Protein AF-A0A2G6MMU9-F1 (afdb_monomer_lite)

pLDDT: mean 74.59, std 15.76, range [38.38, 95.88]

Structure (mmCIF, N/CA/C/O backbone):
data_AF-A0A2G6MMU9-F1
#
_entry.id   AF-A0A2G6MMU9-F1
#
loop_
_atom_site.group_PDB
_atom_site.id
_atom_site.type_symbol
_atom_site.label_atom_id
_atom_site.label_alt_id
_atom_site.label_comp_id
_atom_site.label_asym_id
_atom_site.label_entity_id
_atom_site.label_seq_id
_atom_site.pdbx_PDB_ins_code
_atom_site.Cartn_x
_atom_site.Cartn_y
_atom_site.Cartn_z
_atom_site.occupancy
_atom_site.B_iso_or_equiv
_atom_site.auth_seq_id
_atom_site.auth_comp_id
_atom_site.auth_asym_id
_atom_site.auth_atom_id
_atom_site.pdbx_PDB_model_num
ATOM 1 N N . MET A 1 1 ? -11.616 13.441 -11.050 1.00 44.03 1 MET A N 1
ATOM 2 C CA . MET A 1 1 ? -10.183 13.566 -10.715 1.00 44.03 1 MET A CA 1
ATOM 3 C C . MET A 1 1 ? -9.524 12.232 -11.010 1.00 44.03 1 MET A C 1
ATOM 5 O O . MET A 1 1 ? -10.097 11.215 -10.644 1.00 44.03 1 MET A O 1
ATOM 9 N N . ARG A 1 2 ? -8.428 12.221 -11.773 1.00 57.28 2 ARG A N 1
ATOM 10 C CA . ARG A 1 2 ? -7.744 10.996 -12.207 1.00 57.28 2 ARG A CA 1
ATOM 11 C C . ARG A 1 2 ? -6.463 10.886 -11.388 1.00 57.28 2 ARG A C 1
ATOM 13 O O . ARG A 1 2 ? -5.688 11.836 -11.378 1.00 57.28 2 ARG A O 1
ATOM 20 N N . GLU A 1 3 ? -6.308 9.797 -10.647 1.00 67.38 3 GLU A N 1
ATOM 21 C CA . GLU A 1 3 ? -5.126 9.569 -9.812 1.00 67.38 3 GLU A CA 1
ATOM 22 C C . GLU A 1 3 ? -3.852 9.412 -10.653 1.00 67.38 3 GLU A C 1
ATOM 24 O O . GLU A 1 3 ? -3.903 9.322 -11.883 1.0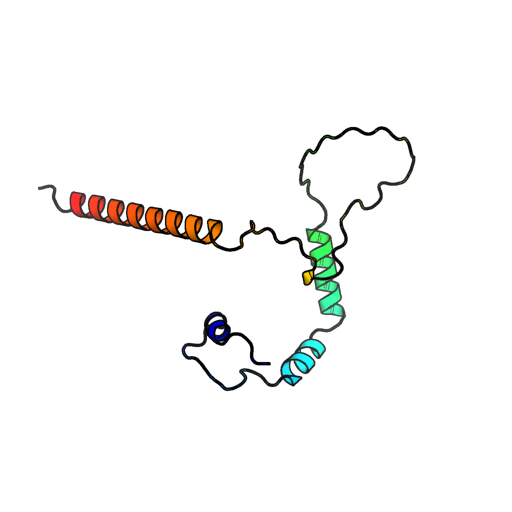0 67.38 3 GLU A O 1
ATOM 29 N N . ASN A 1 4 ? -2.703 9.394 -9.977 1.00 76.56 4 ASN A N 1
ATOM 30 C CA . ASN A 1 4 ? -1.395 9.330 -10.611 1.00 76.56 4 ASN A CA 1
ATOM 31 C C . ASN A 1 4 ? -1.263 8.073 -11.509 1.00 76.56 4 ASN A C 1
ATOM 33 O O . ASN A 1 4 ? -1.316 6.953 -10.991 1.00 76.56 4 ASN A O 1
ATOM 37 N N . PRO A 1 5 ? -1.052 8.222 -12.835 1.00 74.00 5 PRO A N 1
ATOM 38 C CA . PRO A 1 5 ? -1.029 7.105 -13.784 1.00 74.00 5 PRO A CA 1
ATOM 39 C C . PRO A 1 5 ? 0.044 6.045 -13.490 1.00 74.00 5 PRO A C 1
ATOM 41 O O . PRO A 1 5 ? -0.127 4.888 -13.874 1.00 74.00 5 PRO A O 1
ATOM 44 N N . TYR A 1 6 ? 1.116 6.396 -12.770 1.00 76.62 6 TYR A N 1
ATOM 45 C CA . TYR A 1 6 ? 2.191 5.460 -12.419 1.00 76.62 6 TYR A CA 1
ATOM 46 C C . TYR A 1 6 ? 1.777 4.381 -11.405 1.00 76.62 6 TYR A C 1
ATOM 48 O O . TYR A 1 6 ? 2.411 3.328 -11.344 1.00 76.62 6 TYR A O 1
ATOM 56 N N . LEU A 1 7 ? 0.697 4.589 -10.643 1.00 76.50 7 LEU A N 1
ATOM 57 C CA . LEU A 1 7 ? 0.237 3.629 -9.630 1.00 76.50 7 LEU A CA 1
ATOM 58 C C . LEU A 1 7 ? -0.216 2.291 -10.232 1.00 76.50 7 LEU A C 1
ATOM 60 O O . LEU A 1 7 ? -0.203 1.269 -9.551 1.00 76.50 7 LEU A O 1
ATOM 64 N N . GLN A 1 8 ? -0.544 2.259 -11.526 1.00 80.19 8 GLN A N 1
ATOM 65 C CA . GLN A 1 8 ? -0.921 1.022 -12.213 1.00 80.19 8 GLN A CA 1
ATOM 66 C C . GLN A 1 8 ? 0.218 -0.006 -12.265 1.00 80.19 8 GLN A C 1
ATOM 68 O O . GLN A 1 8 ? -0.040 -1.207 -12.228 1.00 80.19 8 GLN A O 1
ATOM 73 N N . TYR A 1 9 ? 1.476 0.441 -12.284 1.00 80.56 9 TYR A N 1
ATOM 74 C CA . TYR A 1 9 ? 2.627 -0.464 -12.281 1.00 80.56 9 TYR A CA 1
ATOM 75 C C . TYR A 1 9 ? 2.840 -1.134 -10.919 1.00 80.56 9 TYR A C 1
ATOM 77 O O . TYR A 1 9 ? 3.313 -2.267 -10.864 1.00 80.56 9 TYR A O 1
ATOM 85 N N . VAL A 1 10 ? 2.423 -0.488 -9.823 1.00 83.38 10 VAL A N 1
ATOM 86 C CA . VAL A 1 10 ? 2.451 -1.085 -8.473 1.00 83.38 10 VAL A CA 1
ATOM 87 C C . VAL A 1 10 ? 1.488 -2.271 -8.381 1.00 83.38 10 VAL A C 1
ATOM 89 O O . VAL A 1 10 ? 1.763 -3.243 -7.685 1.00 83.38 10 VAL A O 1
ATOM 92 N N . LEU A 1 11 ? 0.392 -2.233 -9.142 1.00 80.44 11 LEU A N 1
ATOM 93 C CA . LEU A 1 11 ? -0.574 -3.330 -9.243 1.00 80.44 11 LEU A CA 1
ATOM 94 C C . LEU A 1 11 ? -0.064 -4.512 -10.093 1.00 80.44 11 LEU A C 1
ATOM 96 O O . LEU A 1 11 ? -0.782 -5.495 -10.258 1.00 80.44 11 LEU A O 1
ATOM 100 N N . GLY A 1 12 ? 1.152 -4.431 -10.648 1.00 82.69 12 GLY A N 1
ATOM 101 C CA . GLY A 1 12 ? 1.750 -5.491 -11.464 1.00 82.69 12 GLY A CA 1
ATOM 102 C C . GLY A 1 12 ? 1.235 -5.547 -12.904 1.00 82.69 12 GLY A C 1
ATOM 103 O O . GLY A 1 12 ? 1.418 -6.557 -13.587 1.00 82.69 12 GLY A O 1
ATOM 104 N N . VAL A 1 13 ? 0.586 -4.484 -13.387 1.00 81.62 13 VAL A N 1
ATOM 105 C CA . VAL A 1 13 ? 0.144 -4.400 -14.783 1.00 81.62 13 VAL A CA 1
ATOM 106 C C . VAL A 1 13 ? 1.360 -4.152 -15.681 1.00 81.62 13 VAL A C 1
ATOM 108 O O . VAL A 1 13 ? 2.184 -3.285 -15.397 1.00 81.62 13 VAL A O 1
ATOM 111 N N . LYS A 1 14 ? 1.481 -4.924 -16.770 1.00 84.25 14 LYS A N 1
ATOM 112 C CA . LYS A 1 14 ? 2.623 -4.842 -17.702 1.00 84.25 14 LYS A CA 1
ATOM 113 C C . LYS A 1 14 ? 2.666 -3.534 -18.493 1.00 84.25 14 LYS A C 1
ATOM 115 O O . LYS A 1 14 ? 3.740 -3.105 -18.896 1.00 84.25 14 LYS A O 1
ATOM 120 N N . GLU A 1 15 ? 1.507 -2.924 -18.721 1.00 85.94 15 GLU A N 1
ATOM 121 C CA . GLU A 1 15 ? 1.342 -1.752 -19.577 1.00 85.94 15 GLU A CA 1
ATOM 122 C C . GLU A 1 15 ? 0.312 -0.793 -18.980 1.00 85.94 15 GLU A C 1
ATOM 124 O O . GLU A 1 15 ? -0.649 -1.208 -18.329 1.00 85.94 15 GLU A O 1
ATOM 129 N N . TYR A 1 16 ? 0.498 0.501 -19.229 1.00 84.06 16 TYR A N 1
ATOM 130 C CA . TYR A 1 16 ? -0.453 1.519 -18.805 1.00 84.06 16 TYR A CA 1
ATOM 131 C C . TYR A 1 16 ? -1.786 1.382 -19.551 1.00 84.06 16 TYR A C 1
ATOM 133 O O . TYR A 1 16 ? -1.824 1.331 -20.781 1.00 84.06 16 TYR A O 1
ATOM 141 N N . SER A 1 17 ? -2.896 1.398 -18.810 1.00 82.88 17 SER A N 1
ATOM 142 C CA . SER A 1 17 ? -4.242 1.359 -19.372 1.00 82.88 17 SER A CA 1
ATOM 143 C C . SER A 1 17 ? -5.100 2.523 -18.891 1.00 82.88 17 SER A C 1
ATOM 145 O O . SER A 1 17 ? -5.207 2.838 -17.710 1.00 82.88 17 SER A O 1
ATOM 147 N N . SER A 1 18 ? -5.790 3.155 -19.838 1.00 83.00 18 SER A N 1
ATOM 148 C CA . SER A 1 18 ? -6.758 4.224 -19.569 1.00 83.00 18 SER A CA 1
ATOM 149 C C . SER A 1 18 ? -8.065 3.690 -18.950 1.00 83.00 18 SER A C 1
ATOM 151 O O . SER A 1 18 ? -8.824 4.450 -18.342 1.00 83.00 18 SER A O 1
ATOM 153 N N . LYS A 1 19 ? -8.343 2.390 -19.113 1.00 83.25 19 LYS A N 1
ATOM 154 C CA . LYS A 1 19 ? -9.582 1.745 -18.668 1.00 83.25 19 LYS A CA 1
ATOM 155 C C . LYS A 1 19 ? -9.538 1.481 -17.162 1.00 83.25 19 LYS A C 1
ATOM 157 O O . LYS A 1 19 ? -8.520 1.049 -16.635 1.00 83.25 19 LYS A O 1
ATOM 162 N N . SER A 1 20 ? -10.663 1.701 -16.479 1.00 80.44 20 SER A N 1
ATOM 163 C CA . SER A 1 20 ? -10.776 1.366 -15.055 1.00 80.44 20 SER A CA 1
ATOM 164 C C . SER A 1 20 ? -10.617 -0.150 -14.847 1.00 80.44 20 SER A C 1
ATOM 166 O O . SER A 1 20 ? -11.314 -0.909 -15.530 1.00 80.44 20 SER A O 1
ATOM 168 N N . PRO A 1 21 ? -9.754 -0.608 -13.920 1.00 81.12 21 PRO A N 1
ATOM 169 C CA . PRO A 1 21 ? -9.526 -2.036 -13.678 1.00 81.12 21 PRO A CA 1
ATOM 170 C C . PRO A 1 21 ? -10.752 -2.746 -13.085 1.00 81.12 21 PRO A C 1
ATOM 172 O O . PRO A 1 21 ? -10.967 -3.928 -13.332 1.00 81.12 21 PRO A O 1
ATOM 175 N N . PHE A 1 22 ? -11.589 -2.024 -12.342 1.00 84.50 22 PHE A N 1
ATOM 176 C CA . PHE A 1 22 ? -12.851 -2.516 -11.792 1.00 84.50 22 PHE A CA 1
ATOM 177 C C . PHE A 1 22 ? -13.930 -1.434 -11.896 1.00 84.50 22 PHE A C 1
ATOM 179 O O . PHE A 1 22 ? -13.640 -0.243 -12.050 1.00 84.50 22 PHE A O 1
ATOM 186 N N . HIS A 1 23 ? -15.193 -1.844 -11.804 1.00 88.69 23 HIS A N 1
ATOM 187 C CA . HIS A 1 23 ? -16.301 -0.905 -11.681 1.00 88.69 23 HIS A CA 1
ATOM 188 C C . HIS A 1 23 ? -16.409 -0.436 -10.217 1.00 88.69 23 HIS A C 1
ATOM 190 O O . HIS A 1 23 ? -16.235 -1.256 -9.315 1.00 88.69 23 HIS A O 1
ATOM 196 N N . PRO A 1 24 ? -16.731 0.836 -9.920 1.00 84.44 24 PRO A N 1
ATOM 197 C CA . PRO A 1 24 ? -16.797 1.327 -8.536 1.00 84.44 24 PRO A CA 1
ATOM 198 C C . PRO A 1 24 ? -17.727 0.512 -7.619 1.00 84.44 24 PRO A C 1
ATOM 200 O O . PRO A 1 24 ? -17.451 0.319 -6.435 1.00 84.44 24 PRO A O 1
ATOM 203 N N . THR A 1 25 ? -18.809 -0.047 -8.170 1.00 90.56 25 THR A N 1
ATOM 204 C CA . THR A 1 25 ? -19.752 -0.899 -7.420 1.00 90.56 25 THR A CA 1
ATOM 205 C C . THR A 1 25 ? -19.167 -2.253 -7.002 1.00 90.56 25 THR A C 1
ATOM 207 O O . THR A 1 25 ? -19.709 -2.905 -6.103 1.00 90.56 25 THR A O 1
ATOM 210 N N . SER A 1 26 ? -18.047 -2.680 -7.595 1.00 88.12 26 SER A N 1
ATOM 211 C CA . SER A 1 26 ? -17.350 -3.911 -7.218 1.00 88.12 26 SER A CA 1
ATOM 212 C C . SER A 1 26 ? -16.843 -3.847 -5.777 1.00 88.12 26 SER A C 1
ATOM 214 O O . SER A 1 26 ? -16.978 -4.834 -5.055 1.00 88.12 26 SER A O 1
ATOM 216 N N . PHE A 1 27 ? -16.363 -2.689 -5.307 1.00 83.56 27 PHE A N 1
ATOM 217 C CA . PHE A 1 27 ? -15.943 -2.524 -3.911 1.00 83.56 27 PHE A CA 1
ATOM 218 C C . PHE A 1 27 ? -17.108 -2.535 -2.928 1.00 83.56 27 PHE A C 1
ATOM 220 O O . PHE A 1 27 ? -16.985 -3.088 -1.840 1.00 83.56 27 PHE A O 1
ATOM 227 N N . VAL A 1 28 ? -18.266 -1.993 -3.316 1.00 88.25 28 VAL A N 1
ATOM 228 C CA . VAL A 1 28 ? -19.482 -2.062 -2.490 1.00 88.25 28 VAL A CA 1
ATOM 229 C C . VAL A 1 28 ? -19.921 -3.515 -2.319 1.00 88.25 28 VAL A C 1
ATOM 231 O O . VAL A 1 28 ? -20.237 -3.946 -1.212 1.00 88.25 28 VAL A O 1
ATOM 234 N N . SER A 1 29 ? -19.896 -4.285 -3.407 1.00 87.00 29 SER A N 1
ATOM 235 C CA . SER A 1 29 ? -20.229 -5.713 -3.388 1.00 87.00 29 SER A CA 1
ATOM 236 C C . SER A 1 29 ? -19.204 -6.520 -2.590 1.00 87.00 29 SER A C 1
ATOM 238 O O . SER A 1 29 ? -19.578 -7.402 -1.826 1.00 87.00 29 SER A O 1
ATOM 240 N N . PHE A 1 30 ? -17.916 -6.188 -2.714 1.00 88.00 30 PHE A N 1
ATOM 241 C CA . PHE A 1 30 ? -16.854 -6.784 -1.908 1.00 88.00 30 PHE A CA 1
ATOM 242 C C . PHE A 1 30 ? -17.043 -6.499 -0.416 1.00 88.00 30 PHE A C 1
ATOM 244 O O . PHE A 1 30 ? -17.054 -7.438 0.370 1.00 88.00 30 PHE A O 1
ATOM 251 N N . ARG A 1 31 ? -17.297 -5.242 -0.030 1.00 86.75 31 ARG A N 1
ATOM 252 C CA . ARG A 1 31 ? -17.534 -4.859 1.369 1.00 86.75 31 ARG A CA 1
ATOM 253 C C . ARG A 1 31 ? -18.719 -5.604 1.977 1.00 86.75 31 ARG A C 1
ATOM 255 O O . ARG A 1 31 ? -18.651 -6.006 3.126 1.00 86.75 31 ARG A O 1
ATOM 262 N N . LYS A 1 32 ? -19.787 -5.826 1.205 1.00 86.62 32 LYS A N 1
ATOM 263 C CA . LYS A 1 32 ? -20.950 -6.608 1.658 1.00 86.62 32 LYS A CA 1
ATOM 264 C C . LYS A 1 32 ? -20.633 -8.086 1.914 1.00 86.62 32 LYS A C 1
ATOM 266 O O . LYS A 1 32 ? -21.341 -8.704 2.696 1.00 86.62 32 LYS A O 1
ATOM 271 N N . ARG A 1 33 ? -19.608 -8.650 1.261 1.00 89.38 33 ARG A N 1
ATOM 272 C CA . ARG A 1 33 ? -19.147 -10.030 1.503 1.00 89.38 33 ARG A CA 1
ATOM 273 C C . ARG A 1 33 ? -18.307 -10.159 2.772 1.00 89.38 33 ARG A C 1
ATOM 275 O O . ARG A 1 33 ? -18.170 -11.262 3.284 1.00 89.38 33 ARG A O 1
ATOM 282 N N . VAL A 1 34 ? -17.753 -9.055 3.269 1.00 87.69 34 VAL A N 1
ATOM 283 C CA . VAL A 1 34 ? -17.063 -9.020 4.557 1.00 87.69 34 VAL A CA 1
ATOM 284 C C . VAL A 1 34 ? -18.126 -8.854 5.645 1.00 87.69 34 VAL A C 1
ATOM 286 O O . VAL A 1 34 ? -18.582 -7.746 5.932 1.00 87.69 34 VAL A O 1
ATOM 289 N N . SER A 1 35 ? -18.578 -9.982 6.190 1.00 87.19 35 SER A N 1
ATOM 290 C CA . SER A 1 35 ? -19.577 -10.029 7.261 1.00 87.19 35 SER A CA 1
ATOM 291 C C . SER A 1 35 ? -19.068 -9.370 8.543 1.00 87.19 35 SER A C 1
ATOM 293 O O . SER A 1 35 ? -17.863 -9.269 8.774 1.00 87.19 35 SER A O 1
ATOM 295 N N . ARG A 1 36 ? -20.000 -8.964 9.414 1.00 86.25 36 ARG A N 1
ATOM 296 C CA . ARG A 1 36 ? -19.666 -8.406 10.736 1.00 86.25 36 ARG A CA 1
ATOM 297 C C . ARG A 1 36 ? -18.824 -9.367 11.569 1.00 86.25 36 ARG A C 1
ATOM 299 O O . ARG A 1 36 ? -17.921 -8.908 12.252 1.00 86.25 36 ARG A O 1
ATOM 306 N N . ASP A 1 37 ? -19.073 -10.665 11.441 1.00 90.38 37 ASP A N 1
ATOM 307 C CA . ASP A 1 37 ? -18.351 -11.703 12.182 1.00 90.38 37 ASP A CA 1
ATOM 308 C C . ASP A 1 37 ? -16.86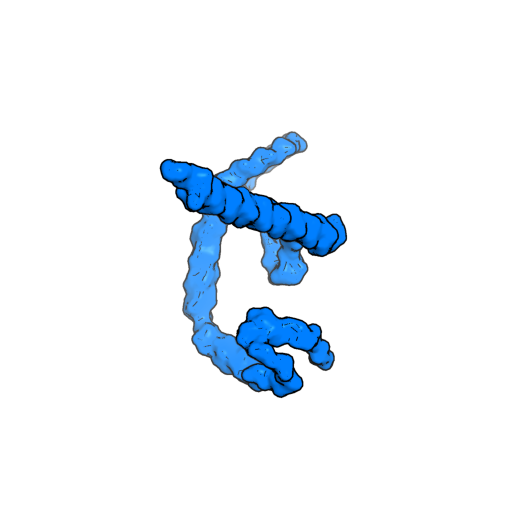7 -11.741 11.797 1.00 90.38 37 ASP A C 1
ATOM 310 O O . ASP A 1 37 ? -16.009 -11.759 12.670 1.00 90.38 37 ASP A O 1
ATOM 314 N N . ILE A 1 38 ? -16.558 -11.624 10.498 1.00 89.38 38 ILE A N 1
ATOM 315 C CA . ILE A 1 38 ? -15.176 -11.557 9.990 1.00 89.38 38 ILE A CA 1
ATOM 316 C C . ILE A 1 38 ? -14.478 -10.295 10.512 1.00 89.38 38 ILE A C 1
ATOM 318 O O . ILE A 1 38 ? -13.307 -10.325 10.876 1.00 89.38 38 ILE A O 1
ATOM 322 N N . ILE A 1 39 ? -15.194 -9.168 10.558 1.00 87.69 39 ILE A N 1
ATOM 323 C CA . ILE A 1 39 ? -14.649 -7.907 11.083 1.00 87.69 39 ILE A CA 1
ATOM 324 C C . ILE A 1 39 ? -14.373 -8.026 12.584 1.00 87.69 39 ILE A C 1
ATOM 326 O O . ILE A 1 39 ? -13.330 -7.572 13.046 1.00 87.69 39 ILE A O 1
ATOM 330 N N . ALA A 1 40 ? -15.290 -8.636 13.336 1.00 90.31 40 ALA A N 1
ATOM 331 C CA . ALA A 1 40 ? -15.128 -8.861 14.765 1.00 90.31 40 ALA A CA 1
ATOM 332 C C . ALA A 1 40 ? -13.933 -9.781 15.050 1.00 90.31 40 ALA A C 1
ATOM 334 O O . ALA A 1 40 ? -13.093 -9.434 15.872 1.00 90.31 40 ALA A O 1
ATOM 335 N N . GLU A 1 41 ? -13.796 -10.883 14.309 1.00 93.94 41 GLU A N 1
ATOM 336 C CA . GLU A 1 41 ? -12.656 -11.802 14.413 1.00 93.94 41 GLU A CA 1
ATOM 337 C C . GLU A 1 41 ? -11.317 -11.091 14.161 1.00 93.94 41 GLU A C 1
ATOM 339 O O . GLU A 1 41 ? -10.371 -11.250 14.930 1.00 93.94 41 GLU A O 1
ATOM 344 N N . ILE A 1 42 ? -11.242 -10.253 13.120 1.00 90.56 42 ILE A N 1
ATOM 345 C CA . ILE A 1 42 ? -10.037 -9.468 12.819 1.00 90.56 42 ILE A CA 1
ATOM 346 C C . ILE A 1 42 ? -9.731 -8.475 13.946 1.00 90.56 42 ILE A C 1
ATOM 348 O O . ILE A 1 42 ? -8.574 -8.353 14.347 1.00 90.56 42 ILE A O 1
ATOM 352 N N . ASN A 1 43 ? -10.742 -7.774 14.465 1.00 88.25 43 ASN A N 1
ATOM 353 C CA . ASN A 1 43 ? -10.556 -6.816 15.555 1.00 88.25 43 ASN A CA 1
ATOM 354 C C . ASN A 1 43 ? -10.046 -7.499 16.831 1.00 88.25 43 ASN A C 1
ATOM 356 O O . ASN A 1 43 ? -9.122 -6.984 17.456 1.00 88.25 43 ASN A O 1
ATOM 360 N N . GLU A 1 44 ? -10.587 -8.669 17.178 1.00 91.44 44 GLU A N 1
ATOM 361 C CA . GLU A 1 44 ? -10.111 -9.475 18.309 1.00 91.44 44 GLU A CA 1
ATOM 362 C C . GLU A 1 44 ? -8.673 -9.962 18.092 1.00 91.44 44 GLU A C 1
ATOM 364 O O . GLU A 1 44 ? -7.830 -9.850 18.982 1.00 91.44 44 GLU A O 1
ATOM 369 N N . ALA A 1 45 ? -8.341 -10.433 16.886 1.00 89.75 45 ALA A N 1
ATOM 370 C CA . ALA A 1 45 ? -6.981 -10.856 16.553 1.00 89.75 45 ALA A CA 1
ATOM 371 C C . ALA A 1 45 ? -5.962 -9.705 16.656 1.00 89.75 45 ALA A C 1
ATOM 373 O O . ALA A 1 45 ? -4.834 -9.916 17.109 1.00 89.75 45 ALA A O 1
ATOM 374 N N . ILE A 1 46 ? -6.346 -8.486 16.259 1.00 86.56 46 ILE A N 1
ATOM 375 C CA . ILE A 1 46 ? -5.520 -7.283 16.428 1.00 86.56 46 ILE A CA 1
ATOM 376 C C . ILE A 1 46 ? -5.388 -6.943 17.915 1.00 86.56 46 ILE A C 1
ATOM 378 O O . ILE A 1 46 ? -4.270 -6.765 18.386 1.00 86.56 46 ILE A O 1
ATOM 382 N N . ALA A 1 47 ? -6.491 -6.913 18.667 1.00 86.25 47 ALA A N 1
ATOM 383 C CA . ALA A 1 47 ? -6.483 -6.591 20.094 1.00 86.25 47 ALA A CA 1
ATOM 384 C C . ALA A 1 47 ? -5.599 -7.552 20.907 1.00 86.25 47 ALA A C 1
ATOM 386 O O . ALA A 1 47 ? -4.816 -7.105 21.742 1.00 86.25 47 ALA A O 1
ATOM 387 N N . LEU A 1 48 ? -5.656 -8.855 20.612 1.00 84.69 48 LEU A N 1
ATOM 388 C CA . LEU A 1 48 ? -4.783 -9.866 21.213 1.00 84.69 48 LEU A CA 1
ATOM 389 C C . LEU A 1 48 ? -3.305 -9.612 20.895 1.00 84.69 48 LEU A C 1
ATOM 391 O O . LEU A 1 48 ? -2.453 -9.748 21.770 1.00 84.69 48 LEU A O 1
ATOM 395 N N . LYS A 1 49 ? -2.991 -9.216 19.658 1.00 80.19 49 LYS A N 1
ATOM 396 C CA . LYS A 1 49 ? -1.615 -8.952 19.217 1.00 80.19 49 LYS A CA 1
ATOM 397 C C . LYS A 1 49 ? -1.040 -7.650 19.782 1.00 80.19 49 LYS A C 1
ATOM 399 O O . LYS A 1 49 ? 0.167 -7.562 19.981 1.00 80.19 49 LYS A O 1
ATOM 404 N N . GLU A 1 50 ? -1.898 -6.670 20.046 1.00 70.12 50 GLU A N 1
ATOM 405 C CA . GLU A 1 50 ? -1.551 -5.390 20.674 1.00 70.12 50 GLU A CA 1
ATOM 406 C C . GLU A 1 50 ? -1.518 -5.470 22.211 1.00 70.12 50 GLU A C 1
ATOM 408 O O . GLU A 1 50 ? -1.174 -4.484 22.867 1.00 70.12 50 GLU A O 1
ATOM 413 N N . THR A 1 51 ? -1.832 -6.625 22.821 1.00 59.69 51 THR A N 1
ATOM 414 C CA . THR A 1 51 ? -1.538 -6.803 24.249 1.00 59.69 51 THR A CA 1
ATOM 415 C C . THR A 1 51 ? -0.022 -6.692 24.453 1.00 59.69 51 THR A C 1
ATOM 417 O O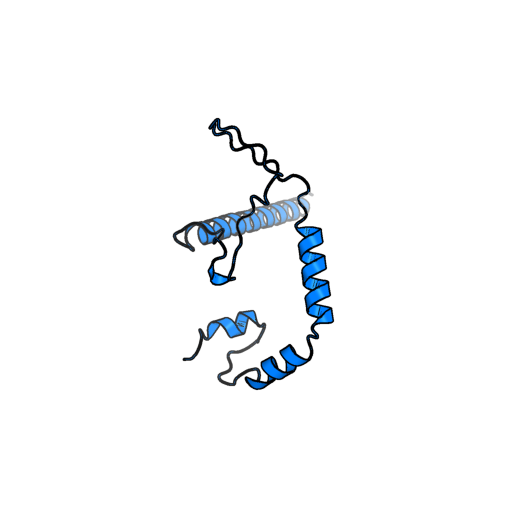 . THR A 1 51 ? 0.755 -7.388 23.794 1.00 59.69 51 THR A O 1
ATOM 420 N N . PRO A 1 52 ? 0.440 -5.767 25.307 1.00 57.66 52 PRO A N 1
ATOM 421 C CA . PRO A 1 52 ? 1.836 -5.379 25.341 1.00 57.66 52 PRO A CA 1
ATOM 422 C C . PRO A 1 52 ? 2.673 -6.462 26.023 1.00 57.66 52 PRO A C 1
ATOM 424 O O . PRO A 1 52 ? 2.887 -6.442 27.235 1.00 57.66 52 PRO A O 1
ATOM 427 N N . GLU A 1 53 ? 3.268 -7.354 25.237 1.00 52.72 53 GLU A N 1
ATOM 428 C CA . GLU A 1 53 ? 4.568 -7.907 25.600 1.00 52.72 53 GLU A CA 1
ATOM 429 C C . GLU A 1 53 ? 5.593 -6.757 25.562 1.00 52.72 53 GLU A C 1
ATOM 431 O O . GLU A 1 53 ? 6.216 -6.469 24.545 1.00 52.72 53 GLU A O 1
ATOM 436 N N . LYS A 1 54 ? 5.701 -6.041 26.690 1.00 52.28 54 LYS A N 1
ATOM 437 C CA . LYS A 1 54 ? 6.851 -5.234 27.136 1.00 52.28 54 LYS A CA 1
ATOM 438 C C . LYS A 1 54 ? 7.671 -4.567 26.020 1.00 52.28 54 LYS A C 1
ATOM 440 O O . LYS A 1 54 ? 8.842 -4.896 25.822 1.00 52.28 54 LYS A O 1
ATOM 445 N N . GLN A 1 55 ? 7.144 -3.514 25.403 1.00 48.00 55 GLN A N 1
ATOM 446 C CA . GLN A 1 55 ? 8.031 -2.490 24.849 1.00 48.00 55 GLN A CA 1
ATOM 447 C C . GLN A 1 55 ? 8.525 -1.608 26.002 1.00 48.00 55 GLN A C 1
ATOM 449 O O . GLN A 1 55 ? 7.952 -0.579 26.342 1.00 48.00 55 GLN A O 1
ATOM 454 N N . ASN A 1 56 ? 9.594 -2.081 26.649 1.00 45.62 56 ASN A N 1
ATOM 455 C CA . ASN A 1 56 ? 10.460 -1.290 27.516 1.00 45.62 56 ASN A CA 1
ATOM 456 C C . ASN A 1 56 ? 11.099 -0.158 26.692 1.00 45.62 56 ASN A C 1
ATOM 458 O O . ASN A 1 56 ? 12.236 -0.279 26.242 1.00 45.62 56 ASN A O 1
ATOM 462 N N . SER A 1 57 ? 10.407 0.962 26.523 1.00 44.41 57 SER A N 1
ATOM 463 C CA . SER A 1 57 ? 11.061 2.240 26.253 1.00 44.41 57 SER A CA 1
ATOM 464 C C . SER A 1 57 ? 10.934 3.093 27.505 1.00 44.41 57 SER A C 1
ATOM 466 O O . SER A 1 57 ? 9.937 3.775 27.722 1.00 44.41 57 SER A O 1
ATOM 468 N N . LYS A 1 58 ? 11.968 3.003 28.349 1.00 48.88 58 LYS A N 1
ATOM 469 C CA . LYS A 1 58 ? 12.267 3.994 29.381 1.00 48.88 58 LYS A CA 1
ATOM 470 C C . LYS A 1 58 ? 12.243 5.379 28.732 1.00 48.88 58 LYS A C 1
ATOM 472 O O . LYS A 1 58 ? 13.140 5.697 27.956 1.00 48.88 58 LYS A O 1
ATOM 477 N N . GLN A 1 59 ? 11.266 6.193 29.086 1.00 40.50 59 GLN A N 1
ATOM 478 C CA . GLN A 1 59 ? 11.467 7.628 29.180 1.00 40.50 59 GLN A CA 1
ATOM 479 C C . GLN A 1 59 ? 11.167 7.979 30.627 1.00 40.50 59 GLN A C 1
ATOM 481 O O . GLN A 1 59 ? 10.031 7.896 31.083 1.00 40.50 59 GLN A O 1
ATOM 486 N N . ASN A 1 60 ? 12.252 8.224 31.362 1.00 43.41 60 ASN A N 1
ATOM 487 C CA . ASN A 1 60 ? 12.188 9.031 32.563 1.00 43.41 60 ASN A CA 1
ATOM 488 C C . ASN A 1 60 ? 11.628 10.382 32.122 1.00 43.41 60 ASN A C 1
ATOM 490 O O . ASN A 1 60 ? 12.135 10.921 31.144 1.00 43.41 60 ASN A O 1
ATOM 494 N N . ASP A 1 61 ? 10.617 10.877 32.810 1.00 38.47 61 ASP A N 1
ATOM 495 C CA . ASP A 1 61 ? 10.656 12.233 33.334 1.00 38.47 61 ASP A CA 1
ATOM 496 C C . ASP A 1 61 ? 9.715 12.271 34.538 1.00 38.47 61 ASP A C 1
ATOM 498 O O . ASP A 1 61 ? 8.590 11.765 34.493 1.00 38.47 61 ASP A O 1
ATOM 502 N N . ASP A 1 62 ? 10.282 12.753 35.641 1.00 46.19 62 ASP A N 1
ATOM 503 C CA . ASP A 1 62 ? 9.610 13.074 36.890 1.00 46.19 62 ASP A CA 1
ATOM 504 C C . ASP A 1 62 ? 8.366 13.921 36.621 1.00 46.19 62 ASP A C 1
ATOM 506 O O . ASP A 1 62 ? 8.454 14.962 35.977 1.00 46.19 62 ASP A O 1
ATOM 510 N N . ASP A 1 63 ? 7.237 13.523 37.195 1.00 38.38 63 ASP A N 1
ATOM 511 C CA . ASP A 1 63 ? 6.488 14.474 38.004 1.00 38.38 63 ASP A CA 1
ATOM 512 C C . ASP A 1 63 ? 5.612 13.721 39.000 1.00 38.38 63 ASP A C 1
ATOM 514 O O . ASP A 1 63 ? 4.829 12.825 38.668 1.00 38.38 63 ASP A O 1
ATOM 518 N N . SER A 1 64 ? 5.815 14.071 40.263 1.00 48.34 64 SER A N 1
ATOM 519 C CA . SER A 1 64 ? 4.996 13.658 41.382 1.00 48.34 64 SER A CA 1
ATOM 520 C C . SER A 1 64 ? 3.592 14.232 41.221 1.00 48.34 64 SER A C 1
ATOM 522 O O . SER A 1 64 ? 3.430 15.444 41.322 1.00 48.34 64 SER A O 1
ATOM 524 N N . ASP A 1 65 ? 2.578 13.383 41.091 1.00 38.41 65 ASP A N 1
ATOM 525 C CA . ASP A 1 65 ? 1.355 13.636 41.844 1.00 38.41 65 ASP A CA 1
ATOM 526 C C . ASP A 1 65 ? 0.589 12.346 42.128 1.00 38.41 65 ASP A C 1
ATOM 528 O O . ASP A 1 65 ? 0.448 11.448 41.295 1.00 38.41 65 ASP A O 1
ATOM 532 N N . SER A 1 66 ? 0.161 12.258 43.374 1.00 52.00 66 SER A N 1
ATOM 533 C CA . SER A 1 66 ? -0.648 11.201 43.951 1.00 52.00 66 SER A CA 1
ATOM 534 C C . SER A 1 66 ? -2.064 11.237 43.386 1.00 52.00 66 SER A C 1
ATOM 536 O O . SER A 1 66 ? -2.762 12.218 43.612 1.00 52.00 66 SER A O 1
ATOM 538 N N . ASP A 1 67 ? -2.524 10.151 42.759 1.00 42.19 67 ASP A N 1
ATOM 539 C CA . ASP A 1 67 ? -3.953 9.827 42.783 1.00 42.19 67 ASP A CA 1
ATOM 540 C C . ASP A 1 67 ? -4.227 8.332 42.544 1.00 42.19 67 ASP A C 1
ATOM 542 O O . ASP A 1 67 ? -3.713 7.705 41.612 1.00 42.19 67 ASP A O 1
ATOM 546 N N . ASP A 1 68 ? -5.039 7.765 43.434 1.00 52.97 68 ASP A N 1
ATOM 547 C CA . ASP A 1 68 ? -5.410 6.352 43.559 1.00 52.97 68 ASP A CA 1
ATOM 548 C C . ASP A 1 68 ? -6.505 5.988 42.542 1.00 52.97 68 ASP A C 1
ATOM 550 O O . ASP A 1 68 ? -7.670 5.773 42.870 1.00 52.97 68 ASP A O 1
ATOM 554 N N . SER A 1 69 ? -6.143 5.984 41.259 1.00 57.09 69 SER A N 1
ATOM 555 C CA . SER A 1 69 ? -7.017 5.552 40.164 1.00 57.09 69 SER A CA 1
ATOM 556 C C . SER A 1 69 ? -6.483 4.267 39.523 1.00 57.09 69 SER A C 1
ATOM 558 O O . SER A 1 69 ? -5.267 4.140 39.344 1.00 57.09 69 SER A O 1
ATOM 560 N N . PRO A 1 70 ? -7.353 3.309 39.125 1.00 61.72 70 PRO A N 1
ATOM 561 C CA . PRO A 1 70 ? -6.916 2.109 38.413 1.00 61.72 70 PRO A CA 1
ATOM 562 C C . PRO A 1 70 ? -6.107 2.527 37.180 1.00 61.72 70 PRO A C 1
ATOM 564 O O . PRO A 1 70 ? -6.423 3.569 36.600 1.00 61.72 70 PRO A O 1
ATOM 567 N N . PRO A 1 71 ? -5.071 1.768 36.772 1.00 62.28 71 PRO A N 1
ATOM 568 C CA . PRO A 1 71 ? -4.202 2.163 35.673 1.00 62.28 71 PRO A CA 1
ATOM 569 C C . PRO A 1 71 ? -5.041 2.333 34.405 1.00 62.28 71 PRO A C 1
ATOM 571 O O . PRO A 1 71 ? -5.379 1.366 33.724 1.00 62.28 71 PRO A O 1
ATOM 574 N N . GLY A 1 72 ? -5.416 3.581 34.123 1.00 66.94 72 GLY A N 1
ATOM 575 C CA . GLY A 1 72 ? -6.142 3.946 32.923 1.00 66.94 72 GLY A CA 1
ATOM 576 C C . GLY A 1 72 ? -5.319 3.522 31.718 1.00 66.94 72 GLY A C 1
ATOM 577 O O . GLY A 1 72 ? -4.089 3.549 31.743 1.00 66.94 72 GLY A O 1
ATOM 578 N N . ASN A 1 73 ? -5.992 3.107 30.658 1.00 72.81 73 ASN A N 1
ATOM 579 C CA . ASN A 1 73 ? -5.390 2.831 29.366 1.00 72.81 73 ASN A CA 1
ATOM 580 C C . ASN A 1 73 ? -4.643 4.078 28.848 1.00 72.81 73 ASN A C 1
ATOM 582 O O . ASN A 1 73 ? -5.216 4.922 28.166 1.00 72.81 73 ASN A O 1
ATOM 586 N N . LYS A 1 74 ? -3.340 4.185 29.147 1.00 80.12 74 LYS A N 1
ATOM 587 C CA . LYS A 1 74 ? -2.445 5.277 28.712 1.00 80.12 74 LYS A CA 1
ATOM 588 C C . LYS A 1 74 ? -1.998 5.121 27.246 1.00 80.12 74 LYS A C 1
ATOM 590 O O . LYS A 1 74 ? -0.836 5.335 26.916 1.00 80.12 74 LYS A O 1
ATOM 595 N N . GLY A 1 75 ? -2.906 4.691 26.370 1.00 75.12 75 GLY A N 1
ATOM 596 C CA . GLY A 1 75 ? -2.662 4.525 24.936 1.00 75.12 75 GLY A CA 1
ATOM 597 C C . GLY A 1 75 ? -3.162 5.727 24.133 1.00 75.12 75 GLY A C 1
ATOM 598 O O . GLY A 1 75 ? -4.173 6.337 24.476 1.00 75.12 75 GLY A O 1
ATOM 599 N N . LYS A 1 76 ? -2.478 6.069 23.037 1.00 75.38 76 LYS A N 1
ATOM 600 C CA . LYS A 1 76 ? -2.935 7.115 22.110 1.00 75.38 76 LYS A CA 1
ATOM 601 C C . LYS A 1 76 ? -3.933 6.516 21.115 1.00 75.38 76 LYS A C 1
ATOM 603 O O . LYS A 1 76 ? -3.550 5.703 20.280 1.00 75.38 76 LYS A O 1
ATOM 608 N N . LEU A 1 77 ? -5.202 6.924 21.188 1.00 78.81 77 LEU A N 1
ATOM 609 C CA . LEU A 1 77 ? -6.233 6.489 20.242 1.00 78.81 77 LEU A CA 1
ATOM 610 C C . LEU A 1 77 ? -6.040 7.180 18.883 1.00 78.81 77 LEU A C 1
ATOM 612 O O . LEU A 1 77 ? -6.121 8.405 18.786 1.00 78.81 77 LEU A O 1
ATOM 616 N N . LEU A 1 78 ? -5.812 6.394 17.830 1.00 78.75 78 LEU A N 1
ATOM 617 C CA . LEU A 1 78 ? -5.828 6.869 16.446 1.00 78.75 78 LEU A CA 1
ATOM 618 C C . LEU A 1 78 ? -7.230 6.654 15.868 1.00 78.75 78 LEU A C 1
ATOM 620 O O . LEU A 1 78 ? -7.661 5.522 15.680 1.00 78.75 78 LEU A O 1
ATOM 624 N N . LEU A 1 79 ? -7.948 7.750 15.620 1.00 75.81 79 LEU A N 1
ATOM 625 C CA . LEU A 1 79 ? -9.335 7.720 15.136 1.00 75.81 79 LEU A CA 1
ATOM 626 C C . LEU A 1 79 ? -9.448 7.459 13.627 1.00 75.81 79 LEU A C 1
ATOM 628 O O . LEU A 1 79 ? -10.482 6.99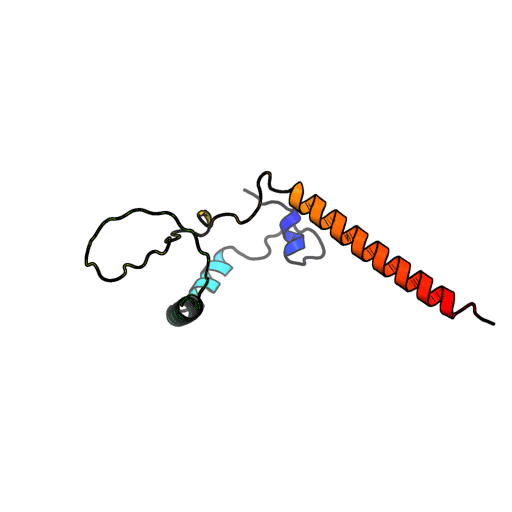0 13.161 1.00 75.81 79 LEU A O 1
ATOM 632 N N . ASP A 1 80 ? -8.397 7.775 12.870 1.00 79.19 80 ASP A N 1
ATOM 633 C CA . ASP A 1 80 ? -8.343 7.619 11.419 1.00 79.19 80 ASP A CA 1
ATOM 634 C C . ASP A 1 80 ? -6.931 7.208 10.979 1.00 79.19 80 ASP A C 1
ATOM 636 O O . ASP A 1 80 ? -5.929 7.589 11.593 1.00 79.19 80 ASP A O 1
ATOM 640 N N . ALA A 1 81 ? -6.854 6.464 9.876 1.00 69.06 81 ALA A N 1
ATOM 641 C CA . ALA A 1 81 ? -5.609 6.072 9.231 1.00 69.06 81 ALA A CA 1
ATOM 642 C C . ALA A 1 81 ? -4.806 7.289 8.737 1.00 69.06 81 ALA A C 1
ATOM 644 O O . ALA A 1 81 ? -3.579 7.234 8.697 1.00 69.06 81 ALA A O 1
ATOM 645 N N . THR A 1 82 ? -5.467 8.408 8.410 1.00 74.94 82 THR A N 1
ATOM 646 C CA . THR A 1 82 ? -4.779 9.657 8.028 1.00 74.94 82 THR A CA 1
ATOM 647 C C . THR A 1 82 ? -4.047 10.323 9.197 1.00 74.94 82 THR A C 1
ATOM 649 O O . THR A 1 82 ? -3.083 11.054 8.980 1.00 74.94 82 THR A O 1
ATOM 652 N N . CYS A 1 83 ? -4.457 10.043 10.439 1.00 72.88 83 CYS A N 1
ATOM 653 C CA . CYS A 1 83 ? -3.817 10.543 11.656 1.00 72.88 83 CYS A CA 1
ATOM 654 C C . CYS A 1 83 ? -2.661 9.654 12.133 1.00 72.88 83 CYS A C 1
ATOM 656 O O . CYS A 1 83 ? -2.068 9.940 13.178 1.00 72.88 83 CYS A O 1
ATOM 658 N N . MET A 1 84 ? -2.349 8.572 11.409 1.00 74.75 84 MET A N 1
ATOM 659 C CA . MET A 1 84 ? -1.242 7.694 11.758 1.00 74.75 84 MET A CA 1
ATOM 660 C C . MET A 1 84 ? 0.072 8.488 11.695 1.00 74.75 84 MET A C 1
ATOM 662 O O . MET A 1 84 ? 0.375 9.079 10.654 1.00 74.75 84 MET A O 1
ATOM 666 N N . PRO A 1 85 ? 0.853 8.545 12.791 1.00 72.31 85 PRO A N 1
ATOM 667 C CA . PRO A 1 85 ? 2.120 9.258 12.793 1.00 72.31 85 PRO A CA 1
ATOM 668 C C . PRO A 1 85 ? 3.029 8.641 11.734 1.00 72.31 85 PRO A C 1
ATOM 670 O O . PRO A 1 85 ? 3.271 7.434 11.721 1.00 72.31 85 PRO A O 1
ATOM 673 N N . ALA A 1 86 ? 3.492 9.475 10.811 1.00 68.81 86 ALA A N 1
ATOM 674 C CA . ALA A 1 86 ? 4.332 9.020 9.724 1.00 68.81 86 ALA A CA 1
ATOM 675 C C . ALA A 1 86 ? 5.735 8.734 10.276 1.00 68.81 86 ALA A C 1
ATOM 677 O O . ALA A 1 86 ? 6.468 9.663 10.613 1.00 68.81 86 ALA A O 1
ATOM 678 N N . ASP A 1 87 ? 6.120 7.459 10.351 1.00 70.56 87 ASP A N 1
ATOM 679 C CA . ASP A 1 87 ? 7.486 7.044 10.706 1.00 70.56 87 ASP A CA 1
ATOM 680 C C . ASP A 1 87 ? 8.438 7.193 9.501 1.00 70.56 87 ASP A C 1
ATOM 682 O O . ASP A 1 87 ? 9.116 6.268 9.055 1.00 70.56 87 ASP A O 1
ATOM 686 N N . ILE A 1 88 ? 8.415 8.381 8.893 1.00 70.62 88 ILE A N 1
ATOM 687 C CA . ILE A 1 88 ? 9.281 8.781 7.786 1.00 70.62 88 ILE A CA 1
ATOM 688 C C . ILE A 1 88 ? 9.855 10.163 8.091 1.00 70.62 88 ILE A C 1
ATOM 690 O O . ILE A 1 88 ? 9.147 11.093 8.475 1.00 70.62 88 ILE A O 1
ATOM 694 N N . THR A 1 89 ? 11.167 10.320 7.928 1.00 65.25 89 THR A N 1
ATOM 695 C CA . THR A 1 89 ? 11.831 11.596 8.206 1.00 65.25 89 THR A CA 1
ATOM 696 C C . THR A 1 89 ? 11.487 12.631 7.138 1.00 65.25 89 THR A C 1
ATOM 698 O O . THR A 1 89 ? 11.742 12.398 5.957 1.00 65.25 89 THR A O 1
ATOM 701 N N . PHE A 1 90 ? 11.009 13.805 7.547 1.00 58.19 90 PHE A N 1
ATOM 702 C CA . PHE A 1 90 ? 10.909 14.971 6.668 1.00 58.19 90 PHE A CA 1
ATOM 703 C C . PHE A 1 90 ? 12.312 15.530 6.321 1.00 58.19 90 PHE A C 1
ATOM 705 O O . PHE A 1 90 ? 13.193 15.532 7.193 1.00 58.19 90 PHE A O 1
ATOM 712 N N . PRO A 1 91 ? 12.554 16.030 5.090 1.00 68.94 91 PRO A N 1
ATOM 713 C CA . PRO A 1 91 ? 11.701 15.957 3.904 1.00 68.94 91 PRO A CA 1
ATOM 714 C C . PRO A 1 91 ? 11.739 14.556 3.279 1.00 68.94 91 PRO A C 1
ATOM 716 O O . PRO A 1 91 ? 12.793 13.926 3.187 1.00 68.94 91 PRO A O 1
ATOM 719 N N . THR A 1 92 ? 10.563 14.110 2.846 1.00 63.44 92 THR A N 1
ATOM 720 C CA . THR A 1 92 ? 10.067 12.726 2.754 1.00 63.44 92 THR A CA 1
ATOM 721 C C . THR A 1 92 ? 10.912 11.726 1.956 1.00 63.44 92 THR A C 1
ATOM 723 O O . THR A 1 92 ? 10.682 10.530 2.076 1.00 63.44 92 THR A O 1
ATOM 726 N N . ASP A 1 93 ? 11.902 12.170 1.179 1.00 67.00 93 ASP A N 1
ATOM 727 C CA . ASP A 1 93 ? 12.546 11.305 0.181 1.00 67.00 93 ASP A CA 1
ATOM 728 C C . ASP A 1 93 ? 14.077 11.366 0.133 1.00 67.00 93 ASP A C 1
ATOM 730 O O . ASP A 1 93 ? 14.718 10.380 -0.219 1.00 67.00 93 ASP A O 1
ATOM 734 N N . LEU A 1 94 ? 14.724 12.468 0.524 1.00 78.94 94 LEU A N 1
ATOM 735 C CA . LEU A 1 94 ? 16.172 12.616 0.288 1.00 78.94 94 LEU A CA 1
ATOM 736 C C . LEU A 1 94 ? 17.011 11.628 1.108 1.00 78.94 94 LEU A C 1
ATOM 738 O O . LEU A 1 94 ? 17.949 11.013 0.597 1.00 78.94 94 LEU A O 1
ATOM 742 N N . LYS A 1 95 ? 16.653 11.441 2.381 1.00 79.62 95 LYS A N 1
ATOM 743 C CA . LYS A 1 95 ? 17.345 10.494 3.267 1.00 79.62 95 LYS A CA 1
ATOM 744 C C . LYS A 1 95 ? 17.067 9.045 2.868 1.00 79.62 95 LYS A C 1
ATOM 746 O O . LYS A 1 95 ? 17.984 8.225 2.887 1.00 79.62 95 LYS A O 1
ATOM 751 N N . LEU A 1 96 ? 15.828 8.740 2.475 1.00 82.00 96 LEU A N 1
ATOM 752 C CA . LEU A 1 96 ? 15.420 7.403 2.048 1.00 82.00 96 LEU A CA 1
ATOM 753 C C . LEU A 1 96 ? 16.121 6.997 0.745 1.00 82.00 96 LEU A C 1
ATOM 755 O O . LEU A 1 96 ? 16.715 5.921 0.681 1.00 82.00 96 LEU A O 1
ATOM 759 N N . ILE A 1 97 ? 16.133 7.886 -0.253 1.00 85.81 97 ILE A N 1
ATOM 760 C CA . ILE A 1 97 ? 16.827 7.676 -1.529 1.00 85.81 97 ILE A CA 1
ATOM 761 C C . ILE A 1 97 ? 18.332 7.518 -1.300 1.00 85.81 97 ILE A C 1
ATOM 763 O O . ILE A 1 97 ? 18.941 6.606 -1.861 1.00 85.81 97 ILE A O 1
ATOM 767 N N . ASN A 1 98 ? 18.941 8.340 -0.438 1.00 88.75 98 ASN A N 1
ATOM 768 C CA . ASN A 1 98 ? 20.364 8.196 -0.137 1.00 88.75 98 ASN A CA 1
ATOM 769 C C . ASN A 1 98 ? 20.676 6.836 0.516 1.00 88.75 98 ASN A C 1
ATOM 771 O O . ASN A 1 98 ? 21.617 6.156 0.109 1.00 88.75 98 ASN A O 1
ATOM 775 N N . LYS A 1 99 ? 19.838 6.385 1.455 1.00 88.12 99 LYS A N 1
ATOM 776 C CA . LYS A 1 99 ? 19.974 5.064 2.084 1.00 88.12 99 LYS A CA 1
ATOM 777 C C . LYS A 1 99 ? 19.815 3.924 1.069 1.00 88.12 99 LYS A C 1
ATOM 779 O O . LYS A 1 99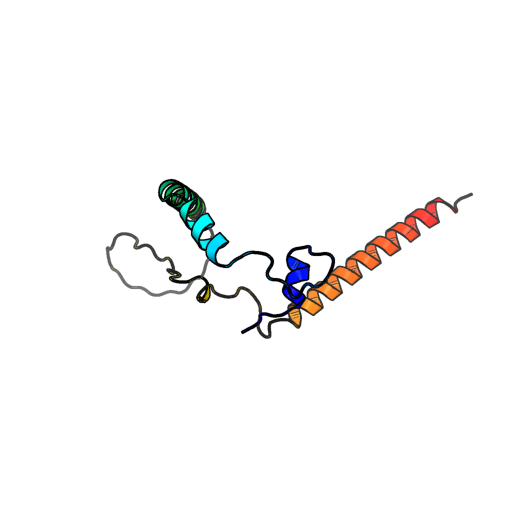 ? 20.564 2.948 1.111 1.00 88.12 99 LYS A O 1
ATOM 784 N N . ALA A 1 100 ? 18.876 4.048 0.130 1.00 91.50 100 ALA A N 1
ATOM 785 C CA . ALA A 1 100 ? 18.693 3.082 -0.955 1.00 91.50 100 ALA A CA 1
ATOM 786 C C . ALA A 1 100 ? 19.906 3.036 -1.907 1.00 91.50 100 ALA A C 1
ATOM 788 O O . ALA A 1 100 ? 20.337 1.947 -2.308 1.00 91.50 100 ALA A O 1
ATOM 789 N N . ARG A 1 101 ? 20.500 4.197 -2.224 1.00 94.94 101 ARG A N 1
ATOM 790 C CA . ARG A 1 101 ? 21.740 4.305 -3.011 1.00 94.94 101 ARG A CA 1
ATOM 791 C C . ARG A 1 101 ? 22.894 3.577 -2.324 1.00 94.94 101 ARG A C 1
ATOM 793 O O . ARG A 1 101 ? 23.509 2.706 -2.935 1.00 94.94 101 ARG A O 1
ATOM 800 N N . GLU A 1 102 ? 23.144 3.877 -1.051 1.00 95.75 102 GLU A N 1
ATOM 801 C CA . GLU A 1 102 ? 24.219 3.256 -0.262 1.00 95.75 102 GLU A CA 1
ATOM 802 C C . GLU A 1 102 ? 24.085 1.727 -0.219 1.00 95.75 102 GLU A C 1
ATOM 804 O O . GLU A 1 102 ? 25.057 1.002 -0.444 1.00 95.75 102 GLU A O 1
ATOM 809 N N . LYS A 1 103 ? 22.862 1.216 -0.020 1.00 95.06 103 LYS A N 1
ATOM 810 C CA . LYS A 1 103 ? 22.591 -0.229 -0.028 1.00 95.06 103 LYS A CA 1
ATOM 811 C C . LYS A 1 103 ? 22.817 -0.872 -1.394 1.00 95.06 103 LYS A C 1
ATOM 813 O O . LYS A 1 103 ? 23.338 -1.985 -1.473 1.00 95.06 103 LYS A O 1
ATOM 818 N N . SER A 1 104 ? 22.472 -0.178 -2.473 1.00 95.38 104 SER A N 1
ATOM 819 C CA . SER A 1 104 ? 22.708 -0.669 -3.834 1.00 95.38 104 SER A CA 1
ATOM 820 C C . SER A 1 104 ? 24.205 -0.762 -4.146 1.00 95.38 104 SER A C 1
ATOM 822 O O . SER A 1 104 ? 24.666 -1.777 -4.673 1.00 95.38 104 SER A O 1
ATOM 824 N N . GLU A 1 105 ? 24.988 0.245 -3.753 1.00 95.88 105 GLU A N 1
ATOM 825 C CA . GLU A 1 105 ? 26.450 0.233 -3.890 1.00 95.88 105 GLU A CA 1
ATOM 826 C C . GLU A 1 105 ? 27.096 -0.904 -3.091 1.00 95.88 105 GLU A C 1
ATOM 828 O O . GLU A 1 105 ? 28.007 -1.571 -3.586 1.00 95.88 105 GLU A O 1
ATOM 833 N N . GLU A 1 106 ? 26.604 -1.172 -1.880 1.00 95.81 106 GLU A N 1
ATOM 834 C CA . GLU A 1 106 ? 27.046 -2.293 -1.049 1.00 95.81 106 GLU A CA 1
ATOM 835 C C . GLU A 1 106 ? 26.817 -3.642 -1.755 1.00 95.81 106 GLU A C 1
ATOM 837 O O . GLU A 1 106 ? 27.729 -4.470 -1.854 1.00 95.81 106 GLU A O 1
ATOM 842 N N . ILE A 1 107 ? 25.626 -3.847 -2.330 1.00 95.50 107 ILE A N 1
ATOM 843 C CA . ILE A 1 107 ? 25.294 -5.063 -3.085 1.00 95.50 107 ILE A CA 1
ATOM 844 C C . ILE A 1 107 ? 26.209 -5.219 -4.305 1.00 95.50 107 ILE A C 1
ATOM 846 O O . ILE A 1 107 ? 26.707 -6.321 -4.559 1.00 95.50 107 ILE A O 1
ATOM 850 N N . ILE A 1 108 ? 26.455 -4.134 -5.046 1.00 93.75 108 ILE A N 1
ATOM 851 C CA . ILE A 1 108 ? 27.337 -4.140 -6.220 1.00 93.75 108 ILE A CA 1
ATOM 852 C C . ILE A 1 108 ? 28.770 -4.489 -5.811 1.00 93.75 108 ILE A C 1
ATOM 854 O O . ILE A 1 108 ? 29.378 -5.371 -6.422 1.00 93.75 108 ILE A O 1
ATOM 858 N N . LYS A 1 109 ? 29.303 -3.863 -4.753 1.00 92.75 109 LYS A N 1
ATOM 859 C CA . LYS A 1 109 ? 30.641 -4.170 -4.219 1.00 92.75 109 LYS A CA 1
ATOM 860 C C . LYS A 1 109 ? 30.741 -5.637 -3.808 1.00 92.75 109 LYS A C 1
ATOM 862 O O . LYS A 1 109 ? 31.677 -6.317 -4.227 1.00 92.75 109 LYS A O 1
ATOM 867 N N . ARG A 1 110 ? 29.750 -6.158 -3.076 1.00 92.88 110 ARG A N 1
ATOM 868 C CA . ARG A 1 110 ? 29.699 -7.570 -2.667 1.00 92.88 110 ARG A CA 1
ATOM 869 C C . ARG A 1 110 ? 29.723 -8.512 -3.870 1.00 92.88 110 ARG A C 1
ATOM 871 O O . ARG A 1 110 ? 30.524 -9.444 -3.896 1.00 92.88 110 ARG A O 1
ATOM 878 N N . LYS A 1 111 ? 28.893 -8.259 -4.889 1.00 88.44 111 LYS A N 1
ATOM 879 C CA . LYS A 1 111 ? 28.878 -9.077 -6.113 1.00 88.44 111 LYS A CA 1
ATOM 880 C C . LYS A 1 111 ? 30.208 -8.994 -6.862 1.00 88.44 111 LYS A C 1
ATOM 882 O O . LYS A 1 111 ? 30.739 -10.028 -7.252 1.00 88.44 111 LYS A O 1
ATOM 887 N N . LYS A 1 112 ? 30.788 -7.799 -7.014 1.00 87.25 112 LYS A N 1
ATOM 888 C CA . LYS A 1 112 ? 32.095 -7.607 -7.666 1.00 87.25 112 LYS A CA 1
ATOM 889 C C . LYS A 1 112 ? 33.211 -8.377 -6.952 1.00 87.25 112 LYS A C 1
ATOM 891 O O . LYS A 1 112 ? 34.020 -9.017 -7.619 1.00 87.25 112 LYS A O 1
ATOM 896 N N . MET A 1 113 ? 33.225 -8.371 -5.617 1.00 79.69 113 MET A N 1
ATOM 897 C CA . MET A 1 113 ? 34.173 -9.161 -4.822 1.00 79.69 113 MET A CA 1
ATOM 898 C C . MET A 1 113 ? 33.975 -10.666 -5.033 1.00 79.69 113 MET A C 1
ATOM 900 O O . MET A 1 113 ? 34.951 -11.369 -5.271 1.00 79.69 113 MET A O 1
ATOM 904 N N . GLN A 1 114 ? 32.731 -11.159 -5.064 1.00 79.69 114 GLN A N 1
ATOM 905 C CA . GLN A 1 114 ? 32.452 -12.570 -5.367 1.00 79.69 114 GLN A CA 1
ATOM 906 C C . GLN A 1 114 ? 32.924 -12.988 -6.766 1.00 79.69 114 GLN A C 1
ATOM 908 O O . GLN A 1 114 ? 33.507 -14.061 -6.914 1.00 79.69 114 GLN A O 1
ATOM 913 N N . TYR A 1 115 ? 32.710 -12.153 -7.788 1.00 79.50 115 TYR A N 1
ATOM 914 C CA . TYR A 1 115 ? 33.216 -12.421 -9.139 1.00 79.50 115 TYR A CA 1
ATOM 915 C C . TYR A 1 115 ? 34.746 -12.435 -9.185 1.00 79.50 115 TYR A C 1
ATOM 917 O O . TYR A 1 115 ? 35.325 -13.302 -9.837 1.00 79.50 115 TYR A O 1
ATOM 925 N N . LYS A 1 116 ? 35.411 -11.525 -8.462 1.00 77.38 116 LYS A N 1
ATOM 926 C CA . LYS A 1 116 ? 36.876 -11.491 -8.386 1.00 77.38 116 LYS A CA 1
ATOM 927 C C . LYS A 1 116 ? 37.445 -12.713 -7.652 1.00 77.38 116 LYS A C 1
ATOM 929 O O . LYS A 1 116 ? 38.401 -13.300 -8.142 1.00 77.38 116 LYS A O 1
ATOM 934 N N . CYS A 1 117 ? 36.825 -13.152 -6.554 1.00 68.88 117 CYS A N 1
ATOM 935 C CA . CYS A 1 117 ? 37.201 -14.389 -5.859 1.00 68.88 117 CYS A CA 1
ATOM 936 C C . CYS A 1 117 ? 36.980 -15.642 -6.726 1.00 68.88 117 CYS A C 1
ATOM 938 O O . CYS A 1 117 ? 37.844 -16.510 -6.760 1.00 68.88 117 CYS A O 1
ATOM 940 N N . ARG A 1 118 ? 35.869 -15.723 -7.479 1.00 68.19 118 ARG A N 1
ATOM 941 C CA . ARG A 1 118 ? 35.609 -16.837 -8.416 1.00 68.19 118 ARG A CA 1
ATOM 942 C C . ARG A 1 118 ? 36.578 -16.860 -9.598 1.00 68.19 118 ARG A C 1
ATOM 944 O O . ARG A 1 118 ? 37.020 -17.933 -9.979 1.00 68.19 118 ARG A O 1
ATOM 951 N N . SER A 1 119 ? 36.946 -15.701 -10.142 1.00 63.12 119 SER A N 1
ATOM 952 C CA . SER A 1 119 ? 37.939 -15.600 -11.223 1.00 63.12 119 SER A CA 1
ATOM 953 C C . SER A 1 119 ? 39.373 -15.890 -10.744 1.00 63.12 119 SER A C 1
ATOM 955 O O . SER A 1 119 ? 40.174 -16.450 -11.487 1.00 63.12 119 SER A O 1
ATOM 957 N N . GLY A 1 120 ? 39.688 -15.586 -9.479 1.00 58.97 120 GLY A N 1
ATOM 958 C CA . GLY A 1 120 ? 40.965 -15.948 -8.853 1.00 58.97 120 GLY A CA 1
ATOM 959 C C . GLY A 1 120 ? 41.130 -17.449 -8.579 1.00 58.97 120 GLY A C 1
ATOM 960 O O . GLY A 1 120 ? 42.255 -17.923 -8.536 1.00 58.97 120 GLY A O 1
ATOM 961 N N . HIS A 1 121 ? 40.034 -18.204 -8.444 1.00 55.22 121 HIS A N 1
ATOM 962 C CA . HIS A 1 121 ? 40.063 -19.669 -8.293 1.00 55.22 121 HIS A CA 1
ATOM 963 C C . HIS A 1 121 ? 40.161 -20.424 -9.633 1.00 55.22 121 HIS A C 1
ATOM 965 O O . HIS A 1 121 ? 40.432 -21.617 -9.643 1.00 55.22 121 HIS A O 1
ATOM 971 N N . LEU A 1 122 ? 39.934 -19.739 -10.761 1.00 53.03 122 LEU A N 1
ATOM 972 C CA . LEU A 1 122 ? 40.090 -20.277 -12.122 1.00 53.03 122 LEU A CA 1
ATOM 973 C C . LEU A 1 122 ? 41.470 -19.963 -12.734 1.00 53.03 122 LEU A C 1
ATOM 975 O O . LEU A 1 122 ? 41.720 -20.341 -13.871 1.00 53.03 122 LEU A O 1
ATOM 979 N N . ASN A 1 123 ? 42.351 -19.273 -11.998 1.00 54.81 123 ASN A N 1
ATOM 980 C CA . ASN A 1 123 ? 43.696 -18.879 -12.438 1.00 54.81 123 ASN A CA 1
ATOM 981 C C . ASN A 1 123 ? 44.769 -19.231 -11.390 1.00 54.81 123 ASN A C 1
ATOM 983 O O . ASN A 1 123 ? 45.608 -18.401 -11.039 1.00 54.81 123 ASN A O 1
ATOM 987 N N . THR A 1 124 ? 44.738 -20.455 -10.875 1.00 49.41 124 THR A N 1
ATOM 988 C CA . THR A 1 124 ? 45.901 -21.090 -10.235 1.00 49.41 124 THR A CA 1
ATOM 989 C C . THR A 1 124 ? 46.294 -22.299 -11.088 1.00 49.41 124 THR A C 1
ATOM 991 O O . THR A 1 124 ? 45.374 -22.991 -11.528 1.00 49.41 124 THR A O 1
ATOM 994 N N . PRO A 1 125 ? 47.593 -22.505 -11.382 1.00 53.78 125 PRO A N 1
ATOM 995 C CA . PRO A 1 125 ? 48.064 -23.575 -12.265 1.00 53.78 125 PRO A CA 1
ATOM 996 C C . PRO A 1 125 ? 47.711 -24.973 -11.751 1.00 53.78 125 PRO A C 1
ATOM 998 O O . PRO A 1 125 ? 47.623 -25.142 -10.512 1.00 53.78 125 PRO A O 1
#

Radius of gyration: 25.93 Å; chains: 1; bounding box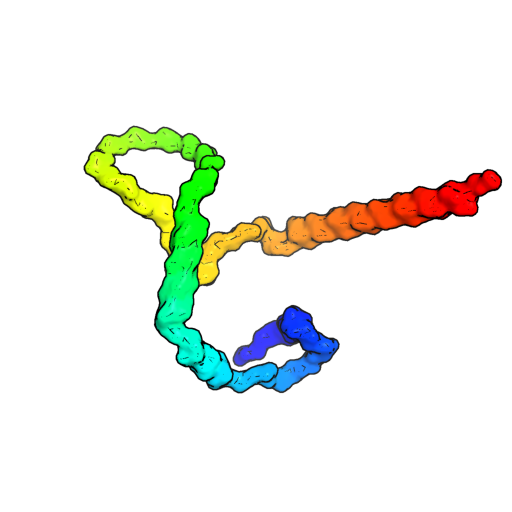: 69×40×64 Å

Sequence (125 aa):
MRENPYLQYVLGVKEYSSKSPFHPTSFVSFRKRVSRDIIAEINEAIALKETPEKQNSKQNDDDSDSDDSPPGNKGKLLLDATCMPADITFPTDLKLINKAREKSEEIIKRKKMQYKCRSGHLNTP

Foldseek 3Di:
DDDDQVVVVVVVDPDGDPDDPDDPCVVVVVVVVCDPVNVVVVVVVVVVVPPDPDPPDDDDDDDDDDDDDDPPPPDDDDPDPVSPPDPADPVRPPVVVVVVVVVVVVVVVVVVVVVVVVVVVVPDD

Secondary structure (DSSP, 8-state):
----TTHHHHTT-SS--SS-SS-HHHHHHHHHHS-HHHHHHHHHHHHHHTS----------------------------SGGGS---SPSSTTHHHHHHHHHHHHHHHHHHHHHHHHHHHTTS--